Protein AF-A0AA35ZYE6-F1 (afdb_monomer_lite)

Organism: Lactuca saligna (NCBI:txid75948)

Foldseek 3Di:
DDPPPPQPPDLPQPDDDDDPPVVVSVQLVVVLVVFPDDLVQVEDPFAFPDWDFPDWDDDPPAIKTKIWTFTDPVRDIDIGMVSHVVSYDLVNLVVVLVNCVVVCVVCVRVNVVSVSVNVSVVVVVVVVVVVVVVVVVPPPPPPPPDDPPPPVPPDDPDPDDDD

Structure (mmCIF, N/CA/C/O backbone):
data_AF-A0AA35ZYE6-F1
#
_entry.id   AF-A0AA35ZYE6-F1
#
loop_
_atom_site.group_PDB
_atom_site.id
_atom_site.type_symbol
_atom_site.label_atom_id
_atom_site.label_alt_id
_atom_site.label_comp_id
_atom_site.label_asym_id
_atom_site.label_entity_id
_atom_site.label_seq_id
_atom_site.pdbx_PDB_ins_code
_atom_site.Cartn_x
_atom_site.Cartn_y
_atom_site.Cartn_z
_atom_site.occupancy
_atom_site.B_iso_or_equiv
_atom_site.auth_seq_id
_atom_site.auth_comp_id
_atom_site.auth_asym_id
_atom_site.auth_atom_id
_atom_site.pdbx_PDB_model_num
ATOM 1 N N . MET A 1 1 ? 19.991 -24.050 -10.388 1.00 32.25 1 MET A N 1
ATOM 2 C CA . MET A 1 1 ? 19.019 -22.974 -10.670 1.00 32.25 1 MET A CA 1
ATOM 3 C C . MET A 1 1 ? 18.744 -22.279 -9.348 1.00 32.25 1 MET A C 1
ATOM 5 O O . MET A 1 1 ? 18.000 -22.797 -8.532 1.00 32.25 1 MET A O 1
ATOM 9 N N . THR A 1 2 ? 19.479 -21.212 -9.052 1.00 28.89 2 THR A N 1
ATOM 10 C CA . THR A 1 2 ? 19.409 -20.534 -7.752 1.00 28.89 2 THR A CA 1
ATOM 11 C C . THR A 1 2 ? 18.165 -19.655 -7.755 1.00 28.89 2 THR A C 1
ATOM 13 O O . THR A 1 2 ? 18.073 -18.749 -8.585 1.00 28.89 2 THR A O 1
ATOM 16 N N . LEU A 1 3 ? 17.189 -19.942 -6.886 1.00 29.02 3 LEU A N 1
ATOM 17 C CA . LEU A 1 3 ? 16.067 -19.037 -6.646 1.00 29.02 3 LEU A CA 1
ATOM 18 C C . LEU A 1 3 ? 16.661 -17.682 -6.246 1.00 29.02 3 LEU A C 1
ATOM 20 O O . LEU A 1 3 ? 17.241 -17.550 -5.170 1.00 29.02 3 LEU A O 1
ATOM 24 N N . LYS A 1 4 ? 16.554 -16.679 -7.125 1.00 33.09 4 LYS A N 1
ATOM 25 C CA . LYS A 1 4 ? 16.731 -15.284 -6.726 1.00 33.09 4 LYS A CA 1
ATOM 26 C C . LYS A 1 4 ? 15.594 -14.987 -5.760 1.00 33.09 4 LYS A C 1
ATOM 28 O O . LYS A 1 4 ? 14.468 -14.743 -6.183 1.00 33.09 4 LYS A O 1
ATOM 33 N N . VAL A 1 5 ? 15.892 -15.108 -4.471 1.00 35.69 5 VAL A N 1
ATOM 34 C CA . VAL A 1 5 ? 15.002 -14.718 -3.384 1.00 35.69 5 VAL A CA 1
ATOM 35 C C . VAL A 1 5 ? 14.591 -13.275 -3.659 1.00 35.69 5 VAL A C 1
ATOM 37 O O . VAL A 1 5 ? 15.448 -12.412 -3.858 1.00 35.69 5 VAL A O 1
ATOM 40 N N . PHE A 1 6 ? 13.284 -13.037 -3.753 1.00 36.56 6 PHE A N 1
ATOM 41 C CA . PHE A 1 6 ? 12.714 -11.696 -3.783 1.00 36.56 6 PHE A CA 1
ATOM 42 C C . PHE A 1 6 ? 13.086 -11.046 -2.445 1.00 36.56 6 PHE A C 1
ATOM 44 O O . PHE A 1 6 ? 12.410 -11.236 -1.438 1.00 36.56 6 PHE A O 1
ATOM 51 N N . LEU A 1 7 ? 14.227 -10.357 -2.404 1.00 37.06 7 LEU A N 1
ATOM 52 C CA . LEU A 1 7 ? 14.574 -9.493 -1.289 1.00 37.06 7 LEU A CA 1
ATOM 53 C C . LEU A 1 7 ? 13.544 -8.370 -1.309 1.00 37.06 7 LEU A C 1
ATOM 55 O O . LEU A 1 7 ? 13.590 -7.497 -2.180 1.00 37.06 7 LEU A O 1
ATOM 59 N N . PHE A 1 8 ? 12.603 -8.414 -0.366 1.00 39.28 8 PHE A N 1
ATOM 60 C CA . PHE A 1 8 ? 11.904 -7.215 0.059 1.00 39.28 8 PHE A CA 1
ATOM 61 C C . PHE A 1 8 ? 12.998 -6.258 0.518 1.00 39.28 8 PHE A C 1
ATOM 63 O O . PHE A 1 8 ? 13.537 -6.394 1.611 1.00 39.28 8 PHE A O 1
ATOM 70 N N . ARG A 1 9 ? 13.396 -5.335 -0.359 1.00 43.41 9 ARG A N 1
ATOM 71 C CA . ARG A 1 9 ? 14.133 -4.162 0.083 1.00 43.41 9 ARG A CA 1
ATOM 72 C C . ARG A 1 9 ? 13.139 -3.421 0.956 1.00 43.41 9 ARG A C 1
ATOM 74 O O . ARG A 1 9 ? 12.203 -2.817 0.428 1.00 43.41 9 ARG A O 1
ATOM 81 N N . SER A 1 10 ? 13.279 -3.583 2.273 1.00 44.25 10 SER A N 1
ATOM 82 C CA . SER A 1 10 ? 12.676 -2.698 3.261 1.00 44.25 10 SER A CA 1
ATOM 83 C C . SER A 1 10 ? 12.727 -1.291 2.696 1.00 44.25 10 SER A C 1
ATOM 85 O O . SER A 1 10 ? 13.771 -0.903 2.176 1.00 44.25 10 SER A O 1
ATOM 87 N N . PHE A 1 11 ? 11.597 -0.589 2.710 1.00 43.56 11 PHE A N 1
ATOM 88 C CA . PHE A 1 11 ? 11.464 0.767 2.195 1.00 43.56 11 PHE A CA 1
ATOM 89 C C . PHE A 1 11 ? 12.656 1.604 2.670 1.00 43.56 11 PHE A C 1
ATOM 91 O O . PHE A 1 11 ? 12.702 1.991 3.837 1.00 43.56 11 PHE A O 1
ATOM 98 N N . ASP A 1 12 ? 13.653 1.782 1.793 1.00 41.25 12 ASP A N 1
ATOM 99 C CA . ASP A 1 12 ? 14.877 2.511 2.100 1.00 41.25 12 ASP A CA 1
ATOM 100 C C . ASP A 1 12 ? 14.420 3.919 2.464 1.00 41.25 12 ASP A C 1
ATOM 102 O O . ASP A 1 12 ? 14.074 4.709 1.577 1.00 41.25 12 ASP A O 1
ATOM 106 N N . ARG A 1 13 ? 14.364 4.229 3.767 1.00 39.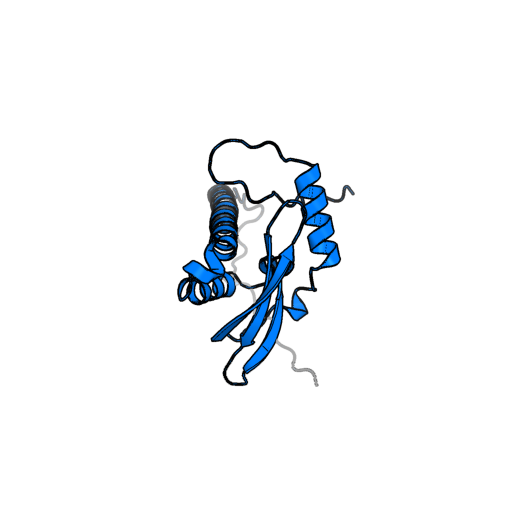91 13 ARG A N 1
ATOM 107 C CA . ARG A 1 13 ? 14.146 5.599 4.225 1.00 39.91 13 ARG A CA 1
ATOM 108 C C . ARG A 1 13 ? 15.165 6.438 3.471 1.00 39.91 13 ARG A C 1
ATOM 110 O O . ARG A 1 13 ? 16.359 6.158 3.509 1.00 39.91 13 ARG A O 1
ATOM 117 N N . VAL A 1 14 ? 14.666 7.429 2.739 1.00 41.84 14 VAL A N 1
ATOM 118 C CA . VAL A 1 14 ? 15.371 8.199 1.698 1.00 41.84 14 VAL A CA 1
ATOM 119 C C . VAL A 1 14 ? 16.550 9.036 2.238 1.00 41.84 14 VAL A C 1
ATOM 121 O O . VAL A 1 14 ? 17.081 9.903 1.557 1.00 41.84 14 VAL A O 1
ATOM 124 N N . VAL A 1 15 ? 17.042 8.765 3.443 1.00 39.22 15 VAL A N 1
ATOM 125 C CA . VAL A 1 15 ? 18.145 9.492 4.055 1.00 39.22 15 VAL A CA 1
ATOM 126 C C . VAL A 1 15 ? 19.183 8.492 4.551 1.00 39.22 15 VAL A C 1
ATOM 128 O O . VAL A 1 15 ? 18.996 7.855 5.576 1.00 39.22 15 VAL A O 1
ATOM 131 N N . ASN A 1 16 ? 20.271 8.403 3.782 1.00 37.12 16 ASN A N 1
ATOM 132 C CA . ASN A 1 16 ? 21.587 7.879 4.145 1.00 37.12 16 ASN A CA 1
ATOM 133 C C . ASN A 1 16 ? 21.630 6.503 4.827 1.00 37.12 16 ASN A C 1
ATOM 135 O O . ASN A 1 16 ? 21.470 6.398 6.033 1.00 37.12 16 ASN A O 1
ATOM 139 N N . GLY A 1 17 ? 21.987 5.491 4.028 1.00 48.53 17 GLY A N 1
ATOM 140 C CA . GLY A 1 17 ? 22.685 4.277 4.459 1.00 48.53 17 GLY A CA 1
ATOM 141 C C . GLY A 1 17 ? 22.139 3.612 5.717 1.00 48.53 17 GLY A C 1
ATOM 142 O O . GLY A 1 17 ? 22.640 3.860 6.806 1.00 48.53 17 GLY A O 1
ATOM 143 N N . LEU A 1 18 ? 21.191 2.698 5.553 1.00 41.78 18 LEU A N 1
ATOM 144 C CA . LEU A 1 18 ? 20.876 1.732 6.594 1.00 41.78 18 LEU A CA 1
ATOM 145 C C . LEU A 1 18 ? 21.089 0.333 6.036 1.00 41.78 18 LEU A C 1
ATOM 147 O O . LEU A 1 18 ? 20.548 -0.038 4.995 1.00 41.78 18 LEU A O 1
ATOM 151 N N . GLU A 1 19 ? 21.960 -0.401 6.720 1.00 44.88 19 GLU A N 1
ATOM 152 C CA . GLU A 1 19 ? 22.128 -1.837 6.564 1.00 44.88 19 GLU A CA 1
ATOM 153 C C . GLU A 1 19 ? 20.760 -2.516 6.671 1.00 44.88 19 GLU A C 1
ATOM 155 O O . GLU A 1 19 ? 19.903 -2.103 7.454 1.00 44.88 19 GLU A O 1
ATOM 160 N N . SER A 1 20 ? 20.535 -3.547 5.856 1.00 54.59 20 SER A N 1
ATOM 161 C CA . SER A 1 20 ? 19.312 -4.336 5.935 1.00 54.59 20 SER A CA 1
ATOM 162 C C . SER A 1 20 ? 19.254 -5.018 7.300 1.00 54.59 20 SER A C 1
ATOM 164 O O . SER A 1 20 ? 19.957 -6.006 7.519 1.00 54.59 20 SER A O 1
ATOM 166 N N . ASP A 1 21 ? 18.420 -4.513 8.203 1.00 66.38 21 ASP A N 1
ATOM 167 C CA . ASP A 1 21 ? 18.117 -5.203 9.451 1.00 66.38 21 ASP A CA 1
ATOM 168 C C . ASP A 1 21 ? 17.370 -6.499 9.105 1.00 66.38 21 ASP A C 1
ATOM 170 O O . ASP A 1 21 ? 16.235 -6.500 8.612 1.00 66.38 21 ASP A O 1
ATOM 174 N N . ASN A 1 22 ? 18.071 -7.621 9.251 1.00 73.75 22 ASN A N 1
ATOM 175 C CA . ASN A 1 22 ? 17.572 -8.923 8.839 1.00 73.75 22 ASN A CA 1
ATOM 176 C C . ASN A 1 22 ? 16.374 -9.360 9.698 1.00 73.75 22 ASN A C 1
ATOM 178 O O . ASN A 1 22 ? 15.464 -10.007 9.181 1.00 73.75 22 ASN A O 1
ATOM 182 N N . ASP A 1 23 ? 16.328 -8.946 10.966 1.00 74.88 23 ASP A N 1
ATOM 183 C CA . ASP A 1 23 ? 15.254 -9.298 11.893 1.00 74.88 23 ASP A CA 1
ATOM 184 C C . ASP A 1 23 ? 13.971 -8.538 11.537 1.00 74.88 23 ASP A C 1
ATOM 186 O O . ASP A 1 23 ? 12.895 -9.136 11.430 1.00 74.88 23 ASP A O 1
ATOM 190 N N . VAL A 1 24 ? 14.088 -7.244 11.214 1.00 71.25 24 VAL A N 1
ATOM 191 C CA . VAL A 1 24 ? 12.961 -6.433 10.716 1.00 71.25 24 VAL A CA 1
ATOM 192 C C . VAL A 1 24 ? 12.419 -6.992 9.398 1.00 71.25 24 VAL A C 1
ATOM 194 O O . VAL A 1 24 ? 11.203 -7.074 9.202 1.00 71.25 24 VAL A O 1
ATOM 197 N N . ASN A 1 25 ? 13.298 -7.435 8.495 1.00 71.00 25 ASN A N 1
ATOM 198 C CA . ASN A 1 25 ? 12.885 -8.045 7.231 1.00 71.00 25 ASN A CA 1
ATOM 199 C C . ASN A 1 25 ? 12.149 -9.374 7.435 1.00 71.00 25 ASN A C 1
ATOM 201 O O . ASN A 1 25 ? 11.108 -9.598 6.814 1.00 71.00 25 ASN A O 1
ATOM 205 N N . LEU A 1 26 ? 12.644 -10.247 8.315 1.00 78.44 26 LEU A N 1
ATOM 206 C CA . LEU A 1 26 ? 11.974 -11.507 8.647 1.00 78.44 26 LEU A CA 1
ATOM 207 C C . LEU A 1 26 ? 10.616 -11.271 9.317 1.00 78.44 26 LEU A C 1
ATOM 209 O O . LEU A 1 26 ? 9.652 -11.981 9.008 1.00 78.44 26 LEU A O 1
ATOM 213 N N . MET A 1 27 ? 10.507 -10.253 10.173 1.00 80.38 27 MET A N 1
ATOM 214 C CA . MET A 1 27 ? 9.238 -9.859 10.781 1.00 80.38 27 MET A CA 1
ATOM 215 C C . MET A 1 27 ? 8.240 -9.364 9.729 1.00 80.38 27 MET A C 1
ATOM 217 O O . MET A 1 27 ? 7.097 -9.825 9.707 1.00 80.38 27 MET A O 1
ATOM 221 N N . LEU A 1 28 ? 8.667 -8.487 8.815 1.00 76.1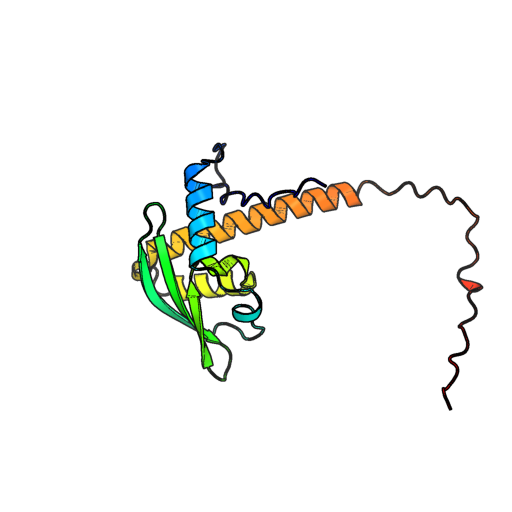2 28 LEU A N 1
ATOM 222 C CA . LEU A 1 28 ? 7.834 -8.006 7.709 1.00 76.12 28 LEU A CA 1
ATOM 223 C C . LEU A 1 28 ? 7.372 -9.157 6.813 1.00 76.12 28 LEU A C 1
ATOM 225 O O . LEU A 1 28 ? 6.185 -9.257 6.513 1.00 76.12 28 LEU A O 1
ATOM 229 N N . ILE A 1 29 ? 8.277 -10.059 6.424 1.00 80.25 29 ILE A N 1
ATOM 230 C CA . ILE A 1 29 ? 7.936 -11.240 5.618 1.00 80.25 29 ILE A CA 1
ATOM 231 C C . ILE A 1 29 ? 6.902 -12.098 6.350 1.00 80.25 29 ILE A C 1
ATOM 233 O O . ILE A 1 29 ? 5.880 -12.454 5.765 1.00 80.25 29 ILE A O 1
ATOM 237 N N . SER A 1 30 ? 7.124 -12.388 7.633 1.00 82.94 30 SER A N 1
ATOM 238 C CA . SER A 1 30 ? 6.195 -13.173 8.453 1.00 82.94 30 SER A CA 1
ATOM 239 C C . SER A 1 30 ? 4.822 -12.509 8.539 1.00 82.94 30 SER A C 1
ATOM 241 O O . SER A 1 30 ? 3.790 -13.174 8.434 1.00 82.94 30 SER A O 1
ATOM 243 N N . PHE A 1 31 ? 4.796 -11.183 8.664 1.00 82.81 31 PHE A N 1
ATOM 244 C CA . PHE A 1 31 ? 3.568 -10.409 8.663 1.00 82.81 31 PHE A CA 1
ATOM 245 C C . PHE A 1 31 ? 2.831 -10.492 7.318 1.00 82.81 31 PHE A C 1
ATOM 247 O O . PHE A 1 31 ? 1.639 -10.805 7.301 1.00 82.81 31 PHE A O 1
ATOM 254 N N . TYR A 1 32 ? 3.520 -10.278 6.191 1.00 82.38 32 TYR A N 1
ATOM 255 C CA . TYR A 1 32 ? 2.924 -10.404 4.857 1.00 82.38 32 TYR A CA 1
ATOM 256 C C . TYR A 1 32 ? 2.423 -11.825 4.586 1.00 82.38 32 TYR A C 1
ATOM 258 O O . TYR A 1 32 ? 1.354 -11.985 4.008 1.00 82.38 32 TYR A O 1
ATOM 266 N N . LEU A 1 33 ? 3.136 -12.858 5.041 1.00 82.69 33 LEU A N 1
ATOM 267 C CA . LEU A 1 33 ? 2.684 -14.246 4.920 1.00 82.69 33 LEU A CA 1
ATOM 268 C C . LEU A 1 33 ? 1.417 -14.521 5.740 1.00 82.69 33 LEU A C 1
ATOM 270 O O . LEU A 1 33 ? 0.560 -15.287 5.309 1.00 82.69 33 LEU A O 1
ATOM 274 N N . LYS A 1 34 ? 1.287 -13.895 6.913 1.00 84.12 34 LYS A N 1
ATOM 275 C CA . LYS A 1 34 ? 0.141 -14.081 7.811 1.00 84.12 34 LYS A CA 1
ATOM 276 C C . LYS A 1 34 ? -1.096 -13.289 7.382 1.00 84.12 34 LYS A C 1
ATOM 278 O O . LYS A 1 34 ? -2.215 -13.765 7.563 1.00 84.12 34 LYS A O 1
ATOM 283 N N . HIS A 1 35 ? -0.907 -12.073 6.872 1.00 82.12 35 HIS A N 1
ATOM 284 C CA . HIS A 1 35 ? -1.993 -11.117 6.628 1.00 82.12 35 HIS A CA 1
ATOM 285 C C . HIS A 1 35 ? -2.235 -10.807 5.149 1.00 82.12 35 HIS A C 1
ATOM 287 O O . HIS A 1 35 ? -3.320 -10.347 4.799 1.00 82.12 35 HIS A O 1
ATOM 293 N N . GLY A 1 36 ? -1.256 -11.059 4.282 1.00 81.62 36 GLY A N 1
ATOM 294 C CA . GLY A 1 36 ? -1.346 -10.782 2.857 1.00 81.62 36 GLY A CA 1
ATOM 295 C C . GLY A 1 36 ? -2.363 -11.683 2.166 1.00 81.62 36 GLY A C 1
ATOM 296 O O . GLY A 1 36 ? -2.336 -12.908 2.288 1.00 81.62 36 GLY A O 1
ATOM 297 N N . LYS A 1 37 ? -3.256 -11.066 1.393 1.00 81.81 37 LYS A N 1
ATOM 298 C CA . LYS A 1 37 ? -4.181 -11.771 0.502 1.00 81.81 37 LYS A CA 1
ATOM 299 C C . LYS A 1 37 ? -3.629 -11.785 -0.925 1.00 81.81 37 LYS A C 1
ATOM 301 O O . LYS A 1 37 ? -2.926 -10.851 -1.315 1.00 81.81 37 LYS A O 1
ATOM 306 N N . PRO A 1 38 ? -3.976 -12.795 -1.742 1.00 76.75 38 PRO A N 1
ATOM 307 C CA . PRO A 1 38 ? -3.570 -12.828 -3.143 1.00 76.75 38 PRO A CA 1
ATOM 308 C C . PRO A 1 38 ? -4.053 -11.597 -3.923 1.00 76.75 38 PRO A C 1
ATOM 310 O O . PRO A 1 38 ? -5.182 -11.147 -3.729 1.00 76.75 38 PRO A O 1
ATOM 313 N N . GLN A 1 39 ? -3.243 -11.120 -4.874 1.00 71.75 39 GLN A N 1
ATOM 314 C CA . GLN A 1 39 ? -3.512 -9.906 -5.659 1.00 71.75 39 GLN A CA 1
ATOM 315 C C . GLN A 1 39 ? -4.880 -9.895 -6.357 1.00 71.75 39 GLN A C 1
ATOM 317 O O . GLN A 1 39 ? -5.527 -8.857 -6.428 1.00 71.75 39 GLN A O 1
ATOM 322 N N . TYR A 1 40 ? -5.360 -11.037 -6.854 1.00 73.25 40 TYR A N 1
ATOM 323 C CA . TYR A 1 40 ? -6.659 -11.108 -7.533 1.00 73.25 40 TYR A CA 1
ATOM 324 C C . TYR A 1 40 ? -7.854 -10.844 -6.603 1.00 73.25 40 TYR A C 1
ATOM 326 O O . TYR A 1 40 ? -8.949 -10.567 -7.082 1.00 73.25 40 TYR A O 1
ATOM 334 N N . HIS A 1 41 ? -7.658 -10.909 -5.283 1.00 67.06 41 HIS A N 1
ATOM 335 C CA . HIS A 1 41 ? -8.677 -10.517 -4.313 1.00 67.06 41 HIS A CA 1
ATOM 336 C C . HIS A 1 41 ? -8.669 -9.017 -4.025 1.00 67.06 41 HIS A C 1
ATOM 338 O O . HIS A 1 41 ? -9.679 -8.489 -3.575 1.00 67.06 41 HIS A O 1
ATOM 344 N N . THR A 1 42 ? -7.538 -8.341 -4.220 1.00 71.81 42 THR A N 1
ATOM 345 C CA . THR A 1 42 ? -7.325 -6.952 -3.792 1.00 71.81 42 THR A CA 1
ATOM 346 C C . THR A 1 42 ? -7.387 -5.974 -4.956 1.00 71.81 42 THR A C 1
ATOM 348 O O . THR A 1 42 ? -7.848 -4.840 -4.784 1.00 71.81 42 THR A O 1
ATOM 351 N N . TRP A 1 43 ? -6.975 -6.415 -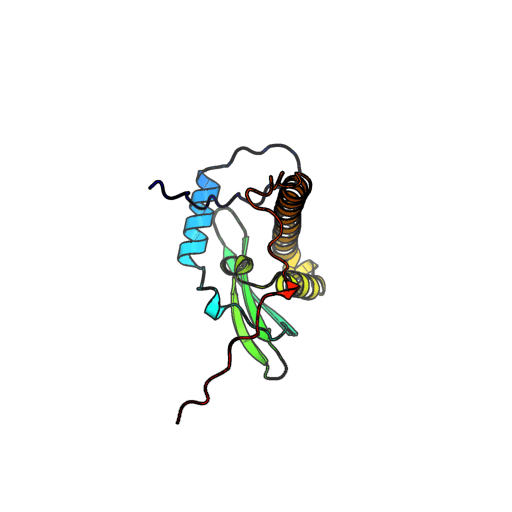6.144 1.00 76.56 43 TRP A N 1
ATOM 352 C CA . TRP A 1 43 ? -6.970 -5.597 -7.342 1.00 76.56 43 TRP A CA 1
ATOM 353 C C . TRP A 1 43 ? -8.381 -5.429 -7.904 1.00 76.56 43 TRP A C 1
ATOM 355 O O . TRP A 1 43 ? -9.139 -6.384 -8.066 1.00 76.56 43 TRP A O 1
ATOM 365 N N . ASN A 1 44 ? -8.745 -4.185 -8.204 1.00 76.56 44 ASN A N 1
ATOM 366 C CA . ASN A 1 44 ? -10.033 -3.845 -8.785 1.00 76.56 44 ASN A CA 1
ATOM 367 C C . ASN A 1 44 ? -9.876 -2.608 -9.680 1.00 76.56 44 ASN A C 1
ATOM 369 O O . ASN A 1 44 ? -9.089 -1.714 -9.374 1.00 76.56 44 ASN A O 1
ATOM 373 N N . SER A 1 45 ? -10.630 -2.535 -10.777 1.00 79.50 45 SER A N 1
ATOM 374 C CA . SER A 1 45 ? -10.670 -1.352 -11.649 1.00 79.50 45 SER A CA 1
ATOM 375 C C . SER A 1 45 ? -11.525 -0.216 -11.075 1.00 79.50 45 SER A C 1
ATOM 377 O O . SER A 1 45 ? -11.397 0.937 -11.486 1.00 79.50 45 SER A O 1
ATOM 379 N N . ASN A 1 46 ? -12.412 -0.524 -10.128 1.00 83.56 46 ASN A N 1
ATOM 380 C CA . ASN A 1 46 ? -13.282 0.446 -9.483 1.00 83.56 46 ASN A CA 1
ATOM 381 C C . ASN A 1 46 ? -12.517 1.248 -8.431 1.00 83.56 46 ASN A C 1
ATOM 383 O O . ASN A 1 46 ? -11.942 0.694 -7.488 1.00 83.56 46 ASN A O 1
ATOM 387 N N . LYS A 1 47 ? -12.601 2.574 -8.558 1.00 82.88 47 LYS A N 1
ATOM 388 C CA . LYS A 1 47 ? -11.985 3.526 -7.632 1.00 82.88 47 LYS A CA 1
ATOM 389 C C . LYS A 1 47 ? -12.522 3.350 -6.214 1.00 82.88 47 LYS A C 1
ATOM 391 O O . LYS A 1 47 ? -13.722 3.139 -6.021 1.00 82.88 47 LYS A O 1
ATOM 396 N N . ILE A 1 48 ? -11.630 3.505 -5.240 1.00 86.56 48 ILE A N 1
ATOM 397 C CA . ILE A 1 48 ? -11.993 3.635 -3.830 1.00 86.56 48 ILE A CA 1
ATOM 398 C C . ILE A 1 48 ? -12.702 4.980 -3.647 1.00 86.56 48 ILE A C 1
ATOM 400 O O . ILE A 1 48 ? -12.144 6.028 -3.962 1.00 86.56 48 ILE A O 1
ATOM 404 N N . THR A 1 49 ? -13.936 4.945 -3.154 1.00 85.06 49 THR A N 1
ATOM 405 C CA . THR A 1 49 ? -14.757 6.142 -2.905 1.00 85.06 49 THR A CA 1
ATOM 406 C C . THR A 1 49 ? -14.834 6.483 -1.424 1.00 85.06 49 THR A C 1
ATOM 408 O O . THR A 1 49 ? -15.039 7.635 -1.051 1.00 85.06 49 THR A O 1
ATOM 411 N N . THR A 1 50 ? -14.676 5.489 -0.553 1.00 86.38 50 THR A N 1
ATOM 412 C CA . THR A 1 50 ? -14.727 5.662 0.900 1.00 86.38 50 THR A CA 1
ATOM 413 C C . THR A 1 50 ? -13.735 4.725 1.560 1.00 86.38 50 THR A C 1
ATOM 415 O O . THR A 1 50 ? -13.581 3.581 1.133 1.00 86.38 50 THR A O 1
ATOM 418 N N . VAL A 1 51 ? -13.095 5.208 2.621 1.00 88.50 51 VAL A N 1
ATOM 419 C CA . VAL A 1 51 ? -12.181 4.442 3.469 1.00 88.50 51 VAL A CA 1
ATOM 420 C C . VAL A 1 51 ? -12.618 4.634 4.913 1.00 88.50 51 VAL A C 1
ATOM 422 O O . VAL A 1 51 ? -12.873 5.755 5.347 1.00 88.50 51 VAL A O 1
ATOM 425 N N . LYS A 1 52 ? -12.687 3.537 5.661 1.00 88.19 52 LYS A N 1
ATOM 426 C CA . LYS A 1 52 ? -12.781 3.540 7.118 1.00 88.19 52 LYS A CA 1
ATOM 427 C C . LYS A 1 52 ? -11.640 2.710 7.684 1.00 88.19 52 LYS A C 1
ATOM 429 O O . LYS A 1 52 ? -11.444 1.572 7.261 1.00 88.19 52 LYS A O 1
ATOM 434 N N . VAL A 1 53 ? -10.922 3.260 8.654 1.00 87.31 53 VAL A N 1
ATOM 435 C CA . VAL A 1 53 ? -9.990 2.484 9.476 1.00 87.31 53 VAL A CA 1
ATOM 436 C C . VAL A 1 53 ? -10.819 1.754 10.530 1.00 87.31 53 VAL A C 1
ATOM 438 O O . VAL A 1 53 ? -11.507 2.391 11.324 1.00 87.31 53 VAL A O 1
ATOM 441 N N . VAL A 1 54 ? -10.829 0.423 10.478 1.00 85.69 54 VAL A N 1
ATOM 442 C CA . VAL A 1 54 ? -11.680 -0.428 11.333 1.00 85.69 54 VAL A CA 1
ATOM 443 C C . VAL A 1 54 ? -10.951 -0.873 12.596 1.00 85.69 54 VAL A C 1
ATOM 445 O O . VAL A 1 54 ? -11.587 -1.164 13.602 1.00 85.69 54 VAL A O 1
ATOM 448 N N . GLY A 1 55 ? -9.622 -0.903 12.566 1.00 81.88 55 GLY A N 1
ATOM 449 C CA . GLY A 1 55 ? -8.819 -1.219 13.737 1.00 81.88 55 GLY A CA 1
ATOM 450 C C . GLY A 1 55 ? -7.335 -1.113 13.441 1.00 81.88 55 GLY A C 1
ATOM 451 O O . GLY A 1 55 ? -6.910 -1.322 12.302 1.00 81.88 55 GLY A O 1
ATOM 452 N N . LEU A 1 56 ? -6.568 -0.792 14.476 1.00 83.38 56 LEU A N 1
ATOM 453 C CA . LEU A 1 56 ? -5.120 -0.915 14.453 1.00 83.38 56 LEU A CA 1
ATOM 454 C C . LEU A 1 56 ? -4.747 -2.381 14.680 1.00 83.38 56 LEU A C 1
ATOM 456 O O . LEU A 1 56 ? -5.404 -3.102 15.430 1.00 83.38 56 LEU A O 1
ATOM 460 N N . ILE A 1 57 ? -3.714 -2.825 13.982 1.00 81.25 57 ILE A N 1
ATOM 461 C CA . ILE A 1 57 ? -3.058 -4.103 14.200 1.00 81.25 57 ILE A CA 1
ATOM 462 C C . ILE A 1 57 ? -1.711 -3.736 14.803 1.00 81.25 57 ILE A C 1
ATOM 464 O O . ILE A 1 57 ? -0.817 -3.267 14.096 1.00 81.25 57 ILE A O 1
ATOM 468 N N . GLU A 1 58 ? -1.601 -3.896 16.116 1.00 69.31 58 GLU A N 1
ATOM 469 C CA . GLU A 1 58 ? -0.322 -3.758 16.797 1.00 69.31 58 GLU A CA 1
ATOM 470 C C . GLU A 1 58 ? 0.596 -4.892 16.341 1.00 69.31 58 GLU A C 1
ATOM 472 O O . GLU A 1 58 ? 0.244 -6.074 16.403 1.00 69.31 58 GLU A O 1
ATOM 477 N N . THR A 1 59 ? 1.767 -4.517 15.838 1.00 71.44 59 THR A N 1
ATOM 478 C CA . THR A 1 59 ? 2.890 -5.430 15.647 1.00 71.44 59 THR A CA 1
ATOM 479 C C . THR A 1 59 ? 4.045 -4.937 16.510 1.00 71.44 59 THR A C 1
ATOM 481 O O . THR A 1 59 ? 4.058 -3.781 16.931 1.00 71.44 59 THR A O 1
ATOM 484 N N . GLU A 1 60 ? 5.014 -5.804 16.785 1.00 67.75 60 GLU A N 1
ATOM 485 C CA . GLU A 1 60 ? 6.134 -5.481 17.676 1.00 67.75 60 GLU A CA 1
ATOM 486 C C . GLU A 1 60 ? 7.032 -4.350 17.146 1.00 67.75 60 GLU A C 1
ATOM 488 O O . GLU A 1 60 ? 7.751 -3.733 17.926 1.00 67.75 60 GLU A O 1
ATOM 493 N N . SER A 1 61 ? 7.011 -4.058 15.838 1.00 67.19 61 SER A N 1
ATOM 494 C CA . SER A 1 61 ? 7.965 -3.115 15.223 1.00 67.19 61 SER A CA 1
ATOM 495 C C . SER A 1 61 ? 7.363 -2.086 14.271 1.00 67.19 61 SER A C 1
ATOM 497 O O . SER A 1 61 ? 8.053 -1.141 13.896 1.00 67.19 61 SER A O 1
ATOM 499 N N . PHE A 1 62 ? 6.104 -2.234 13.862 1.00 70.06 62 PHE A N 1
ATOM 500 C CA . PHE A 1 62 ? 5.440 -1.253 13.004 1.00 70.06 62 PHE A CA 1
ATOM 501 C C . PHE A 1 62 ? 3.933 -1.201 13.247 1.00 70.06 62 PHE A C 1
ATOM 503 O O . PHE A 1 62 ? 3.292 -2.184 13.631 1.00 70.06 62 PHE A O 1
ATOM 510 N N . LEU A 1 63 ? 3.338 -0.040 13.005 1.00 73.38 63 LEU A N 1
ATOM 511 C CA . LEU A 1 63 ? 1.898 0.106 13.079 1.00 73.38 63 LEU A CA 1
ATOM 512 C C . LEU A 1 63 ? 1.274 -0.472 11.806 1.00 73.38 63 LEU A C 1
ATOM 514 O O . LEU A 1 63 ? 1.740 -0.234 10.693 1.00 73.38 63 LEU A O 1
ATOM 518 N N . ASN A 1 64 ? 0.190 -1.226 11.949 1.00 80.88 64 ASN A N 1
ATOM 519 C CA . ASN A 1 64 ? -0.637 -1.580 10.808 1.00 80.88 64 ASN A CA 1
ATOM 520 C C . ASN A 1 64 ? -2.104 -1.273 11.104 1.00 80.88 64 ASN A C 1
ATOM 522 O O . ASN A 1 64 ? -2.503 -1.042 12.243 1.00 80.88 64 ASN A O 1
ATOM 526 N N . ALA A 1 65 ? -2.919 -1.216 10.062 1.00 86.06 65 ALA A N 1
ATOM 527 C CA . ALA A 1 65 ? -4.317 -0.858 10.153 1.00 86.06 65 ALA A CA 1
ATOM 528 C C . ALA A 1 65 ? -5.143 -1.711 9.198 1.00 86.06 65 ALA A C 1
ATOM 530 O O . ALA A 1 65 ? -4.725 -2.018 8.081 1.00 86.06 65 ALA A O 1
ATOM 531 N N . ARG A 1 66 ? -6.349 -2.074 9.635 1.00 89.12 66 ARG A N 1
ATOM 532 C CA . ARG A 1 66 ? -7.359 -2.683 8.776 1.00 89.12 66 ARG A CA 1
ATOM 533 C C . ARG A 1 66 ? -8.215 -1.590 8.155 1.00 89.12 66 ARG A C 1
ATOM 535 O O . ARG A 1 66 ? -8.877 -0.826 8.858 1.00 89.12 66 ARG A O 1
ATOM 542 N N . PHE A 1 67 ? -8.242 -1.561 6.834 1.00 89.44 67 PHE A N 1
ATOM 543 C CA . PHE A 1 67 ? -9.050 -0.664 6.030 1.00 89.44 67 PHE A CA 1
ATOM 544 C C . PHE A 1 67 ? -10.280 -1.399 5.531 1.00 89.44 67 PHE A C 1
ATOM 546 O O . PHE A 1 67 ? -10.185 -2.487 4.968 1.00 89.44 67 PHE A O 1
ATOM 553 N N . LYS A 1 68 ? -11.433 -0.762 5.692 1.00 91.06 68 LYS A N 1
ATOM 554 C CA . LYS A 1 68 ? -12.672 -1.129 5.023 1.00 91.06 68 LYS A CA 1
ATOM 555 C C . LYS A 1 68 ? -12.992 -0.065 4.002 1.00 91.06 68 LYS A C 1
ATOM 557 O O . LYS A 1 68 ? -13.198 1.098 4.351 1.00 91.06 68 LYS A O 1
ATOM 562 N N . THR A 1 69 ? -13.008 -0.459 2.742 1.00 88.69 69 THR A N 1
ATOM 563 C CA . THR A 1 69 ? -13.191 0.447 1.621 1.00 88.69 69 THR A CA 1
ATOM 564 C C . THR A 1 69 ? -14.439 0.105 0.839 1.00 88.69 69 THR A C 1
ATOM 566 O O . THR A 1 69 ? -14.832 -1.054 0.738 1.00 88.69 69 THR A O 1
ATOM 569 N N . ALA A 1 70 ? -15.085 1.133 0.302 1.00 88.50 70 ALA A N 1
ATOM 570 C CA . ALA A 1 70 ? -16.133 0.978 -0.695 1.00 88.50 70 ALA A CA 1
ATOM 571 C C . ALA A 1 70 ? -15.562 1.350 -2.064 1.00 88.50 70 ALA A C 1
ATOM 573 O O . ALA A 1 70 ? -14.793 2.313 -2.182 1.00 88.50 70 ALA A O 1
ATOM 574 N N . ARG A 1 71 ? -15.924 0.577 -3.090 1.00 86.19 71 ARG A N 1
ATOM 575 C CA . ARG A 1 71 ? -15.476 0.787 -4.470 1.00 86.19 71 ARG A CA 1
ATOM 576 C C . ARG A 1 71 ? -16.654 0.975 -5.420 1.00 86.19 71 ARG A C 1
ATOM 578 O O . ARG A 1 71 ? -17.639 0.240 -5.350 1.00 86.19 71 ARG A O 1
ATOM 585 N N . GLY A 1 72 ? -16.500 1.919 -6.351 1.00 82.25 72 GLY A N 1
ATOM 586 C CA . GLY A 1 72 ? -17.461 2.181 -7.428 1.00 82.25 72 GLY A CA 1
ATOM 587 C C . GLY A 1 72 ? -18.855 2.616 -6.954 1.00 82.25 72 GLY A C 1
ATOM 588 O O . GLY A 1 72 ? -19.100 2.813 -5.766 1.00 82.25 72 GLY A O 1
ATOM 589 N N . ALA A 1 73 ? -19.787 2.764 -7.901 1.00 73.69 73 ALA A N 1
ATOM 590 C CA . ALA A 1 73 ? -21.164 3.181 -7.611 1.00 73.69 73 ALA A CA 1
ATOM 591 C C . ALA A 1 73 ? -21.962 2.111 -6.843 1.00 73.69 73 ALA A C 1
ATOM 593 O O . ALA A 1 73 ? -22.760 2.437 -5.970 1.00 73.69 73 ALA A O 1
ATOM 594 N N . ALA A 1 74 ? -21.688 0.831 -7.114 1.00 74.19 74 ALA A N 1
ATOM 595 C CA . ALA A 1 74 ? -22.302 -0.295 -6.411 1.00 74.19 74 ALA A CA 1
ATOM 596 C C . ALA A 1 74 ? -21.832 -0.436 -4.949 1.00 74.19 74 ALA A C 1
ATOM 598 O O . ALA A 1 74 ? -22.348 -1.284 -4.228 1.00 74.19 74 ALA A O 1
ATOM 599 N N . SER A 1 75 ? -20.862 0.381 -4.508 1.00 77.94 75 SER A N 1
ATOM 600 C CA . SER A 1 75 ? -20.350 0.408 -3.134 1.00 77.94 75 SER A CA 1
ATOM 601 C C . SER A 1 75 ? -19.932 -0.970 -2.619 1.00 77.94 75 SER A C 1
ATOM 603 O O . SER A 1 75 ? -20.146 -1.301 -1.453 1.00 77.94 75 SER A O 1
ATOM 605 N N . SER A 1 76 ? -19.318 -1.783 -3.486 1.00 81.00 76 SER A N 1
ATOM 606 C CA . SER A 1 76 ? -18.800 -3.090 -3.089 1.00 81.00 76 SER A CA 1
ATOM 607 C C . SER A 1 76 ? -17.772 -2.891 -1.981 1.00 81.00 76 SER A C 1
ATOM 609 O O . SER A 1 76 ? -16.798 -2.150 -2.164 1.00 81.00 76 SER A O 1
ATOM 611 N N . VAL A 1 77 ? -18.019 -3.523 -0.839 1.00 85.44 77 VAL A N 1
ATOM 612 C CA . VAL A 1 77 ? -17.201 -3.376 0.360 1.00 85.44 77 VAL A CA 1
ATOM 613 C C . VAL A 1 77 ? -16.044 -4.360 0.314 1.00 85.44 77 VAL A C 1
ATOM 615 O O . VAL A 1 77 ? -16.238 -5.550 0.077 1.00 85.44 77 VAL A O 1
ATOM 618 N N . PHE A 1 78 ? -14.845 -3.860 0.571 1.00 86.12 78 PHE A N 1
ATOM 619 C CA . PHE A 1 78 ? -13.621 -4.637 0.584 1.00 86.12 78 PHE A CA 1
ATOM 620 C C . PHE A 1 78 ? -12.805 -4.332 1.837 1.00 86.12 78 PHE A C 1
ATOM 622 O O . PHE A 1 78 ? -12.791 -3.200 2.315 1.00 86.12 78 PHE A O 1
ATOM 629 N N . GLU A 1 79 ? -12.133 -5.343 2.382 1.00 88.31 79 GLU A N 1
ATOM 630 C CA . GLU A 1 79 ? -11.307 -5.197 3.579 1.00 88.31 79 GLU A CA 1
ATOM 631 C C . GLU A 1 79 ? -9.881 -5.682 3.317 1.00 88.31 79 GLU A C 1
ATOM 633 O O . GLU A 1 79 ? -9.673 -6.810 2.854 1.00 88.31 79 GLU A O 1
ATOM 638 N N . PHE A 1 80 ? -8.907 -4.839 3.649 1.00 87.94 80 PHE A N 1
ATOM 639 C CA . PHE A 1 80 ? -7.477 -5.109 3.502 1.00 87.94 80 PHE A CA 1
ATOM 640 C C . PHE A 1 80 ? -6.668 -4.426 4.607 1.00 87.94 80 PHE A C 1
ATOM 642 O O . PHE A 1 80 ? -7.207 -3.665 5.407 1.00 87.94 80 PHE A O 1
ATOM 649 N N . THR A 1 81 ? -5.376 -4.701 4.664 1.00 87.31 81 THR A N 1
ATOM 650 C CA . THR A 1 81 ? -4.398 -4.099 5.575 1.00 87.31 81 THR A CA 1
ATOM 651 C C . THR A 1 81 ? -3.236 -3.494 4.785 1.00 87.31 81 THR A C 1
ATOM 653 O O . THR A 1 81 ? -3.163 -3.646 3.564 1.00 87.31 81 THR A O 1
ATOM 656 N N . LEU A 1 82 ? -2.276 -2.836 5.446 1.00 79.81 82 LEU A N 1
ATOM 657 C CA . LEU A 1 82 ? -1.068 -2.383 4.740 1.00 79.81 82 LEU A CA 1
ATOM 658 C C . LEU A 1 82 ? -0.283 -3.565 4.125 1.00 79.81 82 LEU A C 1
ATOM 660 O O . LEU A 1 82 ? 0.507 -3.343 3.212 1.00 79.81 82 LEU A O 1
ATOM 664 N N . ALA A 1 83 ? -0.531 -4.815 4.558 1.00 82.31 83 ALA A N 1
ATOM 665 C CA . ALA A 1 83 ? 0.068 -6.009 3.953 1.00 82.31 83 ALA A CA 1
ATOM 666 C C . ALA A 1 83 ? -0.244 -6.120 2.451 1.00 82.31 83 ALA A C 1
ATOM 668 O O . ALA A 1 83 ? 0.573 -6.586 1.661 1.00 82.31 83 ALA A O 1
ATOM 669 N N . GLU A 1 84 ? -1.446 -5.705 2.055 1.00 85.19 84 GLU A N 1
ATOM 670 C CA . GLU A 1 84 ? -1.928 -5.824 0.686 1.00 85.19 84 GLU A CA 1
ATOM 671 C C . GLU A 1 84 ? -1.665 -4.574 -0.165 1.00 85.19 84 GLU A C 1
ATOM 673 O O . GLU A 1 84 ? -1.983 -4.598 -1.354 1.00 85.19 84 GLU A O 1
ATOM 678 N N . LEU A 1 85 ? -1.061 -3.506 0.384 1.00 80.38 85 LEU A N 1
ATOM 679 C CA . LEU A 1 85 ? -0.706 -2.299 -0.380 1.00 80.38 85 LEU A CA 1
ATOM 680 C C . LEU A 1 85 ? 0.071 -2.624 -1.664 1.00 80.38 85 LEU A C 1
ATOM 682 O O . LEU A 1 85 ? -0.382 -2.182 -2.717 1.00 80.38 85 LEU A O 1
ATOM 686 N N . PRO A 1 86 ? 1.148 -3.445 -1.645 1.00 78.81 86 PRO A N 1
ATOM 687 C CA . PRO A 1 86 ? 1.873 -3.860 -2.856 1.00 78.81 86 PRO A CA 1
ATOM 688 C C . PRO A 1 86 ? 0.998 -4.458 -3.963 1.00 78.81 86 PRO A C 1
ATOM 690 O O . PRO A 1 86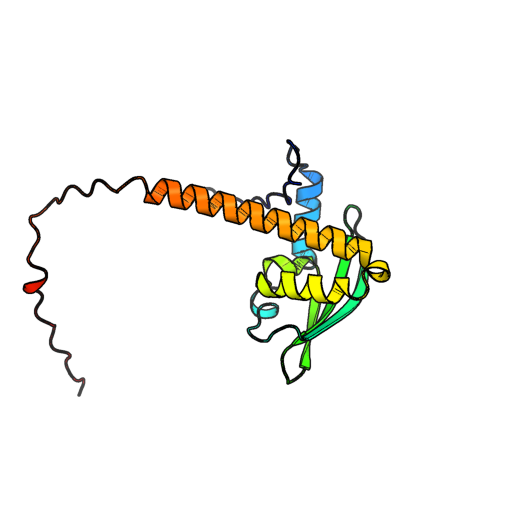 ? 1.383 -4.442 -5.129 1.00 78.81 86 PRO A O 1
ATOM 693 N N . CYS A 1 87 ? -0.173 -4.990 -3.612 1.00 81.12 87 CYS A N 1
ATOM 694 C CA . CYS A 1 87 ? -1.120 -5.576 -4.551 1.00 81.12 87 CYS A CA 1
ATOM 695 C C . CYS A 1 87 ? -2.172 -4.578 -5.069 1.00 81.12 87 CYS A C 1
ATOM 697 O O . CYS A 1 87 ? -2.878 -4.892 -6.029 1.00 81.12 87 CYS A O 1
ATOM 699 N N . LEU A 1 88 ? -2.293 -3.399 -4.454 1.00 82.06 88 LEU A N 1
ATOM 700 C CA . LEU A 1 88 ? -3.141 -2.307 -4.927 1.00 82.06 88 LEU A CA 1
ATOM 701 C C . LEU A 1 88 ? -2.433 -1.528 -6.037 1.00 82.06 88 LEU A C 1
ATOM 703 O O . LEU A 1 88 ? -1.207 -1.426 -6.066 1.00 82.06 88 LEU A O 1
ATOM 707 N N . ASN A 1 89 ? -3.206 -0.920 -6.936 1.00 80.44 89 ASN A N 1
ATOM 708 C CA . ASN A 1 89 ? -2.611 -0.044 -7.943 1.00 80.44 89 ASN A CA 1
ATOM 709 C C . ASN A 1 89 ? -2.071 1.254 -7.289 1.00 80.44 89 ASN A C 1
ATOM 711 O O . ASN A 1 89 ? -2.639 1.720 -6.300 1.00 80.44 89 ASN A O 1
ATOM 715 N N . PRO A 1 90 ? -1.018 1.895 -7.834 1.00 80.62 90 PRO A N 1
ATOM 716 C CA . PRO A 1 90 ? -0.452 3.111 -7.236 1.00 80.62 90 PRO A CA 1
ATOM 717 C C . PRO A 1 90 ? -1.452 4.272 -7.086 1.00 80.62 90 PRO A C 1
ATOM 719 O O . PRO A 1 90 ? -1.353 5.076 -6.161 1.00 80.62 90 PRO A O 1
ATOM 722 N N . TYR A 1 91 ? -2.459 4.351 -7.961 1.00 83.75 91 TYR A N 1
ATOM 723 C CA . TYR A 1 91 ? -3.521 5.358 -7.865 1.00 83.75 91 TYR A CA 1
ATOM 724 C C . TYR A 1 91 ? -4.388 5.181 -6.607 1.00 83.75 91 TYR A C 1
ATOM 726 O O . TYR A 1 91 ? -4.839 6.159 -6.005 1.00 83.75 91 TYR A O 1
ATOM 734 N N . GLU A 1 92 ? -4.597 3.943 -6.165 1.00 86.19 92 GLU A N 1
ATOM 735 C CA . GLU A 1 92 ? -5.312 3.630 -4.932 1.00 86.19 92 GLU A CA 1
ATOM 736 C C . GLU A 1 92 ? -4.526 4.035 -3.697 1.00 86.19 92 GLU A C 1
ATOM 738 O O . GLU A 1 92 ? -5.142 4.482 -2.735 1.00 86.19 92 GLU A O 1
ATOM 743 N N . TRP A 1 93 ? -3.193 3.969 -3.732 1.00 87.06 93 TRP A N 1
ATOM 744 C CA . TRP A 1 93 ? -2.353 4.424 -2.621 1.00 87.06 93 TRP A CA 1
ATOM 745 C C . TRP A 1 93 ? -2.510 5.933 -2.427 1.00 87.06 93 TRP A C 1
ATOM 747 O O . TRP A 1 93 ? -2.737 6.407 -1.316 1.00 87.06 93 TRP A O 1
ATOM 757 N N . ILE A 1 94 ? -2.478 6.683 -3.533 1.00 87.69 94 ILE A N 1
ATOM 758 C CA . ILE A 1 94 ? -2.685 8.136 -3.538 1.00 87.69 94 ILE A CA 1
ATOM 759 C C . ILE A 1 94 ? -4.102 8.476 -3.068 1.00 87.69 94 ILE A C 1
ATOM 761 O O . ILE A 1 94 ? -4.286 9.405 -2.282 1.00 87.69 94 ILE A O 1
ATOM 765 N N . SER A 1 95 ? -5.106 7.731 -3.534 1.00 88.12 95 SER A N 1
ATOM 766 C CA . SER A 1 95 ? -6.506 7.937 -3.143 1.00 88.12 95 SER A CA 1
ATOM 767 C C . SER A 1 95 ? -6.723 7.658 -1.654 1.00 88.12 95 SER A C 1
ATOM 769 O O . SER A 1 95 ? -7.399 8.429 -0.978 1.00 88.12 95 SER A O 1
ATOM 771 N N . LEU A 1 96 ? -6.121 6.584 -1.134 1.00 88.81 96 LEU A N 1
ATOM 772 C CA . LEU A 1 96 ? -6.146 6.226 0.281 1.00 88.81 96 LEU A CA 1
ATOM 773 C C . LEU A 1 96 ? -5.545 7.351 1.128 1.00 88.81 96 LEU A C 1
ATOM 775 O O . LEU A 1 96 ? -6.204 7.823 2.052 1.00 88.81 96 LEU A O 1
ATOM 779 N N . LEU A 1 97 ? -4.353 7.832 0.760 1.00 89.69 97 LEU A N 1
ATOM 780 C CA . LEU A 1 97 ? -3.684 8.934 1.450 1.00 89.69 97 LEU A CA 1
ATOM 781 C C . LEU A 1 97 ? -4.548 10.203 1.451 1.00 89.69 97 LEU A C 1
ATOM 783 O O . LEU A 1 97 ? -4.792 10.771 2.509 1.00 89.69 97 LEU A O 1
ATOM 787 N N . HIS A 1 98 ? -5.094 10.602 0.297 1.00 89.69 98 HIS A N 1
ATOM 788 C CA . HIS A 1 98 ? -5.972 11.776 0.201 1.00 89.69 98 HIS A CA 1
ATOM 789 C C . HIS A 1 98 ? -7.226 11.670 1.073 1.00 89.69 98 HIS A C 1
ATOM 791 O O . HIS A 1 98 ? -7.700 12.679 1.590 1.00 89.69 98 HIS A O 1
ATOM 797 N N . ILE A 1 99 ? -7.803 10.474 1.210 1.00 88.19 99 ILE A N 1
ATOM 798 C CA . ILE A 1 99 ? -8.983 10.274 2.055 1.00 88.19 99 ILE A CA 1
ATOM 799 C C . ILE A 1 99 ? -8.601 10.358 3.536 1.00 88.19 99 ILE A C 1
ATOM 801 O O . ILE A 1 99 ? -9.325 10.998 4.294 1.00 88.19 99 ILE A O 1
ATOM 805 N N . LEU A 1 100 ? -7.479 9.755 3.941 1.00 88.56 100 LEU A N 1
ATOM 806 C CA . LEU A 1 100 ? -7.011 9.778 5.332 1.00 88.56 100 LEU A CA 1
ATOM 807 C C . LEU A 1 100 ? -6.576 11.181 5.778 1.00 88.56 100 LEU A C 1
ATOM 809 O O . LEU A 1 100 ? -6.877 11.572 6.901 1.00 88.56 100 LEU A O 1
ATOM 813 N N . LEU A 1 101 ? -5.974 11.970 4.883 1.00 91.31 101 LEU A N 1
ATOM 814 C CA . LEU A 1 101 ? -5.580 13.360 5.147 1.00 91.31 101 LEU A CA 1
ATOM 815 C C . LEU A 1 101 ? -6.761 14.287 5.482 1.00 91.31 101 LEU A C 1
ATOM 817 O O . LEU A 1 101 ? -6.559 15.339 6.078 1.00 91.31 101 LEU A O 1
ATOM 821 N N . LYS A 1 102 ? -8.005 13.914 5.147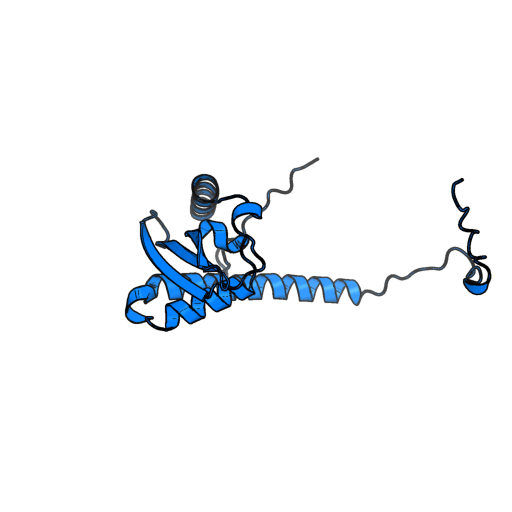 1.00 89.81 102 LYS A N 1
ATOM 822 C CA . LYS A 1 102 ? -9.192 14.698 5.542 1.00 89.81 102 LYS A CA 1
ATOM 823 C C . LYS A 1 102 ? -9.423 14.721 7.055 1.00 89.81 102 LYS A C 1
ATOM 825 O O . LYS A 1 102 ? -10.139 15.593 7.532 1.00 89.81 102 LYS A O 1
ATOM 830 N N . ASP A 1 103 ? -8.862 13.753 7.774 1.00 87.31 103 ASP A N 1
ATOM 831 C CA . ASP A 1 103 ? -8.947 13.616 9.228 1.00 87.31 103 ASP A CA 1
ATOM 832 C C . ASP A 1 103 ? -7.559 13.224 9.765 1.00 87.31 103 ASP A C 1
ATOM 834 O O . ASP A 1 103 ? -7.374 12.211 10.441 1.00 87.31 103 ASP A O 1
ATOM 838 N N . GLU A 1 104 ? -6.545 13.999 9.361 1.00 86.81 104 GLU A N 1
ATOM 839 C CA . GLU A 1 104 ? -5.131 13.695 9.604 1.00 86.81 104 GLU A CA 1
ATOM 840 C C . GLU A 1 104 ? -4.821 13.527 11.093 1.00 86.81 104 GLU A C 1
ATOM 842 O O . GLU A 1 104 ? -4.157 12.565 11.459 1.00 86.81 104 GLU A O 1
ATOM 847 N N . GLN A 1 105 ? -5.371 14.378 11.965 1.00 88.12 105 GLN A N 1
ATOM 848 C CA . GLN A 1 105 ? -5.150 14.287 13.416 1.00 88.12 105 GLN A CA 1
ATOM 849 C C . GLN A 1 105 ? -5.559 12.927 13.993 1.00 88.12 105 GLN A C 1
ATOM 851 O O . GLN A 1 105 ? -4.936 12.428 14.926 1.00 88.12 105 GLN A O 1
ATOM 856 N N . LYS A 1 106 ? -6.603 12.306 13.438 1.00 87.50 106 LYS A N 1
ATOM 857 C CA . LYS A 1 106 ? -7.079 10.996 13.882 1.00 87.50 106 LYS A CA 1
ATOM 858 C C . LYS A 1 106 ? -6.215 9.846 13.364 1.00 87.50 106 LYS A C 1
ATOM 860 O O . LYS A 1 106 ? -6.153 8.793 13.998 1.00 87.50 106 LYS A O 1
ATOM 865 N N . TYR A 1 107 ? -5.597 10.017 12.199 1.00 86.62 107 TYR A N 1
ATOM 866 C CA . TYR A 1 107 ? -4.891 8.953 11.484 1.00 86.62 107 TYR A CA 1
ATOM 867 C C . TYR A 1 107 ? -3.395 9.224 11.302 1.00 86.62 107 TYR A C 1
ATOM 869 O O . TYR A 1 107 ? -2.763 8.524 10.514 1.00 86.62 107 TYR A O 1
ATOM 877 N N . GLU A 1 108 ? -2.827 10.188 12.028 1.00 88.19 108 GLU A N 1
ATOM 878 C CA . GLU A 1 108 ? -1.452 10.683 11.867 1.00 88.19 108 GLU A CA 1
ATOM 879 C C . GLU A 1 108 ? -0.412 9.552 11.733 1.00 88.19 108 GLU A C 1
ATOM 881 O O . GLU A 1 108 ? 0.326 9.559 10.743 1.00 88.19 108 GLU A O 1
ATOM 886 N N . PRO A 1 109 ? -0.391 8.514 12.599 1.00 84.38 109 PRO A N 1
ATOM 887 C CA . PRO A 1 109 ? 0.596 7.440 12.480 1.00 84.38 109 PRO A CA 1
ATOM 888 C C . PRO A 1 109 ? 0.468 6.653 11.165 1.00 84.38 109 PRO A C 1
ATOM 890 O O . PRO A 1 109 ? 1.458 6.329 10.516 1.00 84.38 109 PRO A O 1
ATOM 893 N N . ILE A 1 110 ? -0.768 6.394 10.726 1.00 85.88 110 ILE A N 1
ATOM 894 C CA . ILE A 1 110 ? -1.059 5.656 9.488 1.00 85.88 110 ILE A CA 1
ATOM 895 C C . ILE A 1 110 ? -0.697 6.505 8.265 1.00 85.88 110 ILE A C 1
ATOM 897 O O . ILE A 1 110 ? -0.178 5.986 7.277 1.00 85.88 110 ILE A O 1
ATOM 901 N N . VAL A 1 111 ? -0.988 7.809 8.317 1.00 88.38 111 VAL A N 1
ATOM 902 C CA . VAL A 1 111 ? -0.658 8.765 7.252 1.00 88.38 111 VAL A CA 1
ATOM 903 C C . VAL A 1 111 ? 0.856 8.840 7.062 1.00 88.38 111 VAL A C 1
ATOM 905 O O . VAL A 1 111 ? 1.323 8.772 5.924 1.00 88.38 111 VAL A O 1
ATOM 908 N N . LEU A 1 112 ? 1.620 8.916 8.156 1.00 85.56 112 LEU A N 1
ATOM 909 C CA . LEU A 1 112 ? 3.081 8.961 8.122 1.00 85.56 112 LEU A CA 1
ATOM 910 C C . LEU A 1 112 ? 3.683 7.702 7.478 1.00 85.56 112 LEU A C 1
ATOM 912 O O . LEU A 1 112 ? 4.539 7.806 6.590 1.00 85.56 112 LEU A O 1
ATOM 916 N N . ASP A 1 113 ? 3.209 6.522 7.878 1.00 82.25 113 ASP A N 1
ATOM 917 C CA . ASP A 1 113 ? 3.684 5.243 7.342 1.00 82.25 113 ASP A CA 1
ATOM 918 C C . ASP A 1 113 ? 3.326 5.087 5.859 1.00 82.25 113 ASP A C 1
ATOM 920 O O . ASP A 1 113 ? 4.188 4.769 5.034 1.00 82.25 113 ASP A O 1
ATOM 924 N N . LEU A 1 114 ? 2.079 5.395 5.485 1.00 83.94 114 LEU A N 1
ATOM 925 C CA . LEU A 1 114 ? 1.625 5.322 4.096 1.00 83.94 114 LEU A CA 1
ATOM 926 C C . LEU A 1 114 ? 2.406 6.284 3.191 1.00 83.94 114 LEU A C 1
ATOM 928 O O . LEU A 1 114 ? 2.786 5.912 2.079 1.00 83.94 114 LEU A O 1
ATOM 932 N N . ASN A 1 115 ? 2.678 7.503 3.665 1.00 85.50 115 ASN A N 1
ATOM 933 C CA . ASN A 1 115 ? 3.486 8.478 2.938 1.00 85.50 115 ASN A CA 1
ATOM 934 C C . ASN A 1 115 ? 4.932 7.982 2.761 1.00 85.50 115 ASN A C 1
ATOM 936 O O . ASN A 1 115 ? 5.485 8.046 1.662 1.00 85.50 115 ASN A O 1
ATOM 940 N N . THR A 1 116 ? 5.520 7.401 3.811 1.00 83.06 116 THR A N 1
ATOM 941 C CA . THR A 1 116 ? 6.865 6.807 3.755 1.00 83.06 116 THR A CA 1
ATOM 942 C C . THR A 1 116 ? 6.937 5.670 2.731 1.00 83.06 116 THR A C 1
ATOM 944 O O . THR A 1 116 ? 7.874 5.625 1.927 1.00 83.06 116 THR A O 1
ATOM 947 N N . MET A 1 117 ? 5.936 4.781 2.702 1.00 80.31 117 MET A N 1
ATOM 948 C CA . MET A 1 117 ? 5.843 3.701 1.712 1.00 80.31 117 MET A CA 1
ATOM 949 C C . MET A 1 117 ? 5.693 4.244 0.284 1.00 80.31 117 MET A C 1
ATOM 951 O O . MET A 1 117 ? 6.386 3.772 -0.617 1.00 80.31 117 MET A O 1
ATOM 955 N N . LEU A 1 118 ? 4.836 5.251 0.071 1.00 83.62 118 LEU A N 1
ATOM 956 C CA . LEU A 1 118 ? 4.628 5.911 -1.228 1.00 83.62 118 LEU A CA 1
ATOM 957 C C . LEU A 1 118 ? 5.923 6.521 -1.773 1.00 83.62 118 LEU A C 1
ATOM 959 O O . LEU A 1 118 ? 6.315 6.227 -2.903 1.00 83.62 118 LEU A O 1
ATOM 963 N N . 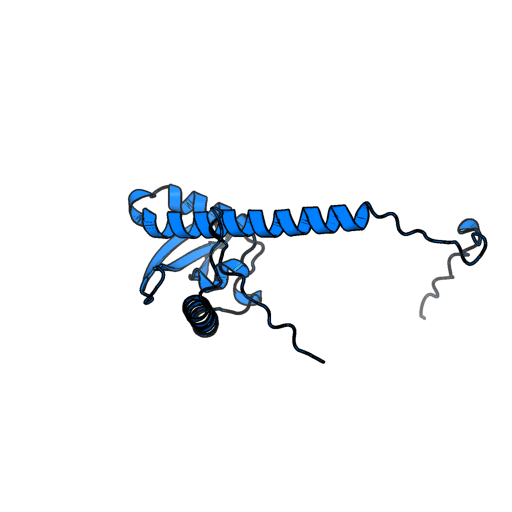VAL A 1 119 ? 6.605 7.337 -0.966 1.00 82.94 119 VAL A N 1
ATOM 964 C CA . VAL A 1 119 ? 7.868 7.989 -1.347 1.00 82.94 119 VAL A CA 1
ATOM 965 C C . VAL A 1 119 ? 8.933 6.948 -1.687 1.00 82.94 119 VAL A C 1
ATOM 967 O O . VAL A 1 119 ? 9.602 7.047 -2.715 1.00 82.94 119 VAL A O 1
ATOM 970 N N . SER A 1 120 ? 9.052 5.914 -0.858 1.00 81.69 120 SER A N 1
ATOM 971 C CA . SER A 1 120 ? 10.025 4.839 -1.054 1.00 81.69 120 SER A CA 1
ATOM 972 C C . SER A 1 120 ? 9.729 4.013 -2.311 1.00 81.69 120 SER A C 1
ATOM 974 O O . SER A 1 120 ? 10.650 3.672 -3.054 1.00 81.69 120 SER A O 1
ATOM 976 N N . TYR A 1 121 ? 8.452 3.738 -2.600 1.00 82.31 121 TYR A N 1
ATOM 977 C CA . TYR A 1 121 ? 8.029 3.067 -3.830 1.00 82.31 121 TYR A CA 1
ATOM 978 C C . TYR A 1 121 ? 8.358 3.902 -5.073 1.00 82.31 121 TYR A C 1
ATOM 980 O O . TYR A 1 121 ? 8.990 3.395 -5.999 1.00 82.31 121 TYR A O 1
ATOM 988 N N . ILE A 1 122 ? 7.998 5.191 -5.079 1.00 82.38 122 ILE A N 1
ATOM 989 C CA . ILE A 1 122 ? 8.295 6.115 -6.186 1.00 82.38 122 ILE A CA 1
ATOM 990 C C . ILE A 1 122 ? 9.805 6.191 -6.433 1.00 82.38 122 ILE A C 1
ATOM 992 O O . ILE A 1 122 ? 10.247 6.123 -7.578 1.00 82.38 122 ILE A O 1
ATOM 996 N N . HIS A 1 123 ? 10.607 6.271 -5.369 1.00 82.31 123 HIS A N 1
ATOM 997 C CA . HIS A 1 123 ? 12.067 6.273 -5.469 1.00 82.31 123 HIS A CA 1
ATOM 998 C C . HIS A 1 123 ? 12.614 4.974 -6.069 1.00 82.31 123 HIS A C 1
ATOM 1000 O O . HIS A 1 123 ? 13.483 5.008 -6.942 1.00 82.31 123 HIS A O 1
ATOM 1006 N N . ALA A 1 124 ? 12.099 3.821 -5.635 1.00 81.38 124 ALA A N 1
ATOM 1007 C CA . ALA A 1 124 ? 12.508 2.521 -6.159 1.00 81.38 124 ALA A CA 1
ATOM 1008 C C . ALA A 1 124 ? 12.164 2.367 -7.650 1.00 81.38 124 ALA A C 1
ATOM 1010 O O . ALA A 1 124 ? 13.023 1.953 -8.430 1.00 81.38 124 ALA A O 1
ATOM 1011 N N . VAL A 1 125 ? 10.950 2.755 -8.058 1.00 80.44 125 VAL A N 1
ATOM 1012 C CA . VAL A 1 125 ? 10.529 2.759 -9.469 1.00 80.44 125 VAL A CA 1
ATOM 1013 C C . VAL A 1 125 ? 11.393 3.719 -10.287 1.00 80.44 125 VAL A C 1
ATOM 1015 O O . VAL A 1 125 ? 11.932 3.324 -11.317 1.00 80.44 125 VAL A O 1
ATOM 1018 N N . GLY A 1 126 ? 11.636 4.934 -9.789 1.00 79.31 126 GLY A N 1
ATOM 1019 C CA . GLY A 1 126 ? 12.483 5.917 -10.467 1.00 79.31 126 GLY A CA 1
ATOM 1020 C C . GLY A 1 126 ? 13.920 5.431 -10.694 1.00 79.31 126 GLY A C 1
ATOM 1021 O O . GLY A 1 126 ? 14.498 5.686 -11.750 1.00 79.31 126 GLY A O 1
ATOM 1022 N N . LYS A 1 127 ? 14.499 4.673 -9.750 1.00 82.69 127 LYS A N 1
ATOM 1023 C CA . LYS A 1 127 ? 15.812 4.027 -9.947 1.00 82.69 127 LYS A CA 1
ATOM 1024 C C . LYS A 1 127 ? 15.785 3.019 -11.099 1.00 82.69 127 LYS A C 1
ATOM 1026 O O . LYS A 1 127 ? 16.709 3.014 -11.913 1.00 82.69 127 LYS A O 1
ATOM 1031 N N . ILE A 1 128 ? 14.740 2.193 -11.173 1.00 85.38 128 ILE A N 1
ATOM 1032 C CA . ILE A 1 128 ? 14.564 1.202 -12.244 1.00 85.38 128 ILE A CA 1
ATOM 1033 C C . ILE A 1 128 ? 14.406 1.905 -13.598 1.00 85.38 128 ILE A C 1
ATOM 1035 O O . ILE A 1 128 ? 15.056 1.513 -14.565 1.00 85.38 128 ILE A O 1
ATOM 1039 N N . ASP A 1 129 ? 13.618 2.978 -13.669 1.00 77.88 129 ASP A N 1
ATOM 1040 C CA . ASP A 1 129 ? 13.416 3.742 -14.905 1.00 77.88 129 ASP A CA 1
ATOM 1041 C C . ASP A 1 129 ? 14.728 4.333 -15.437 1.00 77.88 129 ASP A C 1
ATOM 1043 O O . ASP A 1 129 ? 15.008 4.263 -16.638 1.00 77.88 129 ASP A O 1
ATOM 1047 N N . VAL A 1 130 ? 15.578 4.866 -14.552 1.00 81.62 130 VAL A N 1
ATOM 1048 C CA . VAL A 1 130 ? 16.914 5.360 -14.925 1.00 81.62 130 VAL A CA 1
ATOM 1049 C C . VAL A 1 130 ? 17.798 4.225 -15.444 1.00 81.62 130 VAL A C 1
ATOM 1051 O O . VAL A 1 130 ? 18.498 4.403 -16.446 1.00 81.62 130 VAL A O 1
ATOM 1054 N N . GLU A 1 131 ? 17.762 3.053 -14.807 1.00 85.81 131 GLU A N 1
ATOM 1055 C CA . GLU A 1 131 ? 18.513 1.877 -15.252 1.00 85.81 131 GLU A CA 1
ATOM 1056 C C . GLU A 1 131 ? 18.056 1.419 -16.645 1.00 85.81 131 GLU A C 1
ATOM 1058 O O . GLU A 1 131 ? 18.888 1.280 -17.546 1.00 85.81 131 GLU A O 1
ATOM 1063 N N . ILE A 1 132 ? 16.744 1.287 -16.866 1.00 79.12 132 ILE A N 1
ATOM 1064 C CA . ILE A 1 132 ? 16.158 0.934 -18.167 1.00 79.12 132 ILE A CA 1
ATOM 1065 C C . ILE A 1 132 ? 16.555 1.966 -19.223 1.00 79.12 132 ILE A C 1
ATOM 1067 O O . ILE A 1 132 ? 17.049 1.599 -20.290 1.00 79.12 132 ILE A O 1
ATOM 1071 N N . ALA A 1 133 ? 16.410 3.259 -18.928 1.00 82.88 133 ALA A N 1
ATOM 1072 C CA . ALA A 1 133 ? 16.810 4.325 -19.837 1.00 82.88 133 ALA A CA 1
ATOM 1073 C C . ALA A 1 133 ? 18.305 4.244 -20.186 1.00 82.88 133 ALA A C 1
ATOM 1075 O O . ALA A 1 133 ? 18.685 4.461 -21.338 1.00 82.88 133 ALA A O 1
ATOM 1076 N N . SER A 1 134 ? 19.162 3.890 -19.223 1.00 86.25 134 SER A N 1
ATOM 1077 C CA . SER A 1 134 ? 20.595 3.699 -19.462 1.00 86.25 134 SER A CA 1
ATOM 1078 C C . SER A 1 134 ? 20.876 2.526 -20.410 1.00 86.25 134 SER A C 1
ATOM 1080 O O . SER A 1 134 ? 21.738 2.640 -21.283 1.00 86.25 134 SER A O 1
ATOM 1082 N N . VAL A 1 135 ? 20.124 1.427 -20.289 1.00 84.50 135 VAL A N 1
ATOM 1083 C CA . VAL A 1 135 ? 20.230 0.256 -21.170 1.00 84.50 135 VAL A CA 1
ATOM 1084 C C . VAL A 1 135 ? 19.720 0.590 -22.568 1.00 84.50 135 VAL A C 1
ATOM 1086 O O . VAL A 1 135 ? 20.409 0.303 -23.540 1.00 84.50 135 VAL A O 1
ATOM 1089 N N . LEU A 1 136 ? 18.577 1.266 -22.691 1.00 79.44 136 LEU A N 1
ATOM 1090 C CA . LEU A 1 136 ? 18.015 1.663 -23.987 1.00 79.44 136 LEU A CA 1
ATOM 1091 C C . LEU A 1 136 ? 18.906 2.666 -24.736 1.00 79.44 136 LEU A C 1
ATOM 1093 O O . LEU A 1 136 ? 18.982 2.635 -25.964 1.00 79.44 136 LEU A O 1
ATOM 1097 N N . ARG A 1 137 ? 19.623 3.537 -24.012 1.00 82.19 137 ARG A N 1
ATOM 1098 C CA . ARG A 1 137 ? 20.617 4.453 -24.599 1.00 82.19 137 ARG A CA 1
ATOM 1099 C C . ARG A 1 137 ? 21.844 3.732 -25.150 1.00 82.19 137 ARG A C 1
ATOM 1101 O O . ARG A 1 137 ? 22.474 4.244 -26.077 1.00 82.19 137 ARG A O 1
ATOM 1108 N N . LYS A 1 138 ? 22.186 2.551 -24.626 1.00 78.38 138 LYS A N 1
ATOM 1109 C CA . LYS A 1 138 ? 23.188 1.671 -25.237 1.00 78.38 138 LYS A CA 1
ATOM 1110 C C . LYS A 1 138 ? 22.550 1.067 -26.486 1.00 78.38 138 LYS A C 1
ATOM 1112 O O . LYS A 1 138 ? 22.024 -0.040 -26.438 1.00 78.38 138 LYS A O 1
ATOM 1117 N N . LYS A 1 139 ? 22.554 1.820 -27.597 1.00 58.75 139 LYS A N 1
ATOM 1118 C CA . LYS A 1 139 ? 22.088 1.339 -28.907 1.00 58.75 139 LYS A CA 1
ATOM 1119 C C . LYS A 1 139 ? 22.602 -0.090 -29.104 1.00 58.75 139 LYS A C 1
ATOM 1121 O O . LYS A 1 139 ? 23.824 -0.272 -29.073 1.00 58.75 139 LYS A O 1
ATOM 1126 N N . PRO A 1 140 ? 21.735 -1.095 -29.312 1.00 60.25 140 PRO A N 1
ATOM 1127 C CA . PRO A 1 140 ? 22.226 -2.392 -29.724 1.00 60.25 140 PRO A CA 1
ATOM 1128 C C . PRO A 1 140 ? 22.969 -2.174 -31.040 1.00 60.25 140 PRO A C 1
ATOM 1130 O O . PRO A 1 140 ? 22.410 -1.644 -32.003 1.00 60.25 140 PRO A O 1
ATOM 1133 N N . ILE A 1 141 ? 24.252 -2.532 -31.072 1.00 58.38 141 ILE A N 1
ATOM 1134 C CA . ILE A 1 141 ? 25.003 -2.613 -32.322 1.00 58.38 141 ILE A CA 1
ATOM 1135 C C . ILE A 1 141 ? 24.458 -3.850 -33.031 1.00 58.38 141 ILE A C 1
ATOM 1137 O O . ILE A 1 141 ? 25.016 -4.943 -32.945 1.00 58.38 141 ILE A O 1
ATOM 1141 N N . VAL A 1 142 ? 23.307 -3.690 -33.680 1.00 57.94 142 VAL A N 1
ATOM 1142 C CA . VAL A 1 142 ? 22.769 -4.694 -34.585 1.00 57.94 142 VAL A CA 1
ATOM 1143 C C . VAL A 1 142 ? 23.679 -4.651 -35.802 1.00 57.94 142 VAL A C 1
ATOM 1145 O O . VAL A 1 142 ? 23.525 -3.800 -36.672 1.00 57.94 142 VAL A O 1
ATOM 1148 N N . LYS A 1 143 ? 24.696 -5.517 -35.832 1.00 56.47 143 LYS A N 1
ATOM 1149 C CA . LYS A 1 143 ? 25.406 -5.806 -37.077 1.00 56.47 143 LYS A CA 1
ATOM 1150 C C . LYS A 1 143 ? 24.424 -6.611 -37.929 1.00 56.47 143 LYS A C 1
ATOM 1152 O O . LYS A 1 143 ? 24.113 -7.735 -37.526 1.00 56.47 143 LYS A O 1
ATOM 1157 N N . PRO A 1 144 ? 23.888 -6.071 -39.036 1.00 54.50 144 PRO A N 1
ATOM 1158 C CA . PRO A 1 144 ? 23.037 -6.863 -39.908 1.00 54.50 144 PRO A CA 1
ATOM 1159 C C . PRO A 1 144 ? 23.877 -8.040 -40.412 1.00 54.50 144 PRO A C 1
ATOM 1161 O O . PRO A 1 144 ? 24.907 -7.844 -41.052 1.00 54.50 144 PRO A O 1
ATOM 1164 N N . LYS A 1 145 ? 23.495 -9.264 -40.030 1.00 57.88 145 LYS A N 1
ATOM 1165 C CA . LYS A 1 145 ? 24.161 -10.487 -40.505 1.00 57.88 145 LYS A CA 1
ATOM 1166 C C . LYS A 1 145 ? 23.788 -10.803 -41.954 1.00 57.88 145 LYS A C 1
ATOM 1168 O O . LYS A 1 145 ? 24.513 -11.535 -42.612 1.00 57.88 145 LYS A O 1
ATOM 1173 N N . GLU A 1 146 ? 22.703 -10.215 -42.445 1.00 59.62 146 GLU A N 1
ATOM 1174 C CA . GLU A 1 146 ? 22.187 -10.380 -43.796 1.00 59.62 146 GLU A CA 1
ATOM 1175 C C . GLU A 1 146 ? 21.716 -9.019 -44.316 1.00 59.62 146 GLU A C 1
ATOM 1177 O O . GLU A 1 146 ? 21.264 -8.169 -43.540 1.00 59.62 146 GLU A O 1
ATOM 1182 N N . ALA A 1 147 ? 21.861 -8.798 -45.625 1.00 56.84 147 ALA A N 1
ATOM 1183 C CA . ALA A 1 147 ? 21.265 -7.652 -46.297 1.00 56.84 147 ALA A CA 1
ATOM 1184 C C . ALA A 1 147 ? 19.770 -7.596 -45.956 1.00 56.84 147 ALA A C 1
ATOM 1186 O O . ALA A 1 147 ? 19.129 -8.643 -45.874 1.00 56.84 147 ALA A O 1
ATOM 1187 N N . LEU A 1 148 ? 19.234 -6.387 -45.752 1.00 50.56 148 LEU A N 1
ATOM 1188 C CA . LEU A 1 148 ? 17.798 -6.141 -45.630 1.00 50.56 148 LEU A CA 1
ATOM 1189 C C . LEU A 1 148 ? 17.080 -6.898 -46.753 1.00 50.56 148 LEU A C 1
ATOM 1191 O O . LEU A 1 148 ? 17.067 -6.447 -47.897 1.00 50.56 148 LEU A O 1
ATOM 1195 N N . PHE A 1 149 ? 16.500 -8.057 -46.443 1.00 51.25 149 PHE A N 1
ATOM 1196 C CA . PHE A 1 149 ? 15.460 -8.601 -47.292 1.00 51.25 149 PHE A CA 1
ATOM 1197 C C . PHE A 1 149 ? 14.355 -7.558 -47.258 1.00 51.25 149 PHE A C 1
ATOM 1199 O O . PHE A 1 149 ? 13.811 -7.272 -46.190 1.00 51.25 149 PHE A O 1
ATOM 1206 N N . ASP A 1 150 ? 14.118 -6.936 -48.414 1.00 48.78 150 ASP A N 1
ATOM 1207 C CA . ASP A 1 150 ? 13.026 -6.006 -48.665 1.00 48.78 150 ASP A CA 1
ATOM 1208 C C . ASP A 1 150 ? 11.794 -6.439 -47.872 1.00 48.78 150 ASP A C 1
ATOM 1210 O O . ASP A 1 150 ? 11.124 -7.413 -48.218 1.00 48.78 150 ASP A O 1
ATOM 1214 N N . VAL A 1 151 ? 11.458 -5.687 -46.824 1.00 49.72 151 VAL A N 1
ATOM 1215 C CA . VAL A 1 151 ? 10.186 -5.846 -46.103 1.00 49.72 151 VAL A CA 1
ATOM 1216 C C . VAL A 1 151 ? 9.006 -5.637 -47.074 1.00 49.72 151 VAL A C 1
ATOM 1218 O O . VAL A 1 151 ? 7.909 -6.135 -46.852 1.00 49.72 151 VAL A O 1
ATOM 1221 N N . TYR A 1 152 ? 9.266 -5.016 -48.231 1.00 49.09 152 TYR A N 1
ATOM 1222 C CA . TYR A 1 152 ? 8.363 -4.904 -49.375 1.00 49.09 152 TYR A CA 1
ATOM 1223 C C . TYR A 1 152 ? 8.128 -6.210 -50.164 1.00 49.09 152 TYR A C 1
ATOM 1225 O O . TYR A 1 152 ? 7.304 -6.217 -51.076 1.00 49.09 152 TYR A O 1
ATOM 1233 N N . LYS A 1 153 ? 8.809 -7.322 -49.844 1.00 49.59 153 LYS A N 1
ATOM 1234 C CA . LYS A 1 153 ? 8.604 -8.642 -50.479 1.00 49.59 153 LYS A CA 1
ATOM 1235 C C . LYS A 1 153 ? 7.878 -9.661 -49.603 1.00 49.59 153 LYS A C 1
ATOM 1237 O O . LYS A 1 153 ? 7.715 -10.808 -50.026 1.00 49.59 153 LYS A O 1
ATOM 1242 N N . VAL A 1 154 ? 7.394 -9.277 -48.422 1.00 46.97 154 VAL A N 1
ATOM 1243 C CA . VAL A 1 154 ? 6.498 -10.147 -47.653 1.00 46.97 154 VAL A CA 1
ATOM 1244 C C . VAL A 1 154 ? 5.131 -10.133 -48.342 1.00 46.97 154 VAL A C 1
ATOM 1246 O O . VAL A 1 154 ? 4.327 -9.226 -48.143 1.00 46.97 154 VAL A O 1
ATOM 1249 N N . LYS A 1 155 ? 4.868 -11.128 -49.200 1.00 51.66 155 LYS A N 1
ATOM 1250 C CA . LYS A 1 155 ? 3.502 -11.404 -49.664 1.00 51.66 155 LYS A CA 1
ATOM 1251 C C . LYS A 1 155 ? 2.650 -11.675 -48.426 1.00 51.66 155 LYS A C 1
ATOM 1253 O O . LYS A 1 155 ? 2.967 -12.594 -47.671 1.00 51.66 155 LYS A O 1
ATOM 1258 N N . LEU A 1 156 ? 1.585 -10.894 -48.229 1.00 48.28 156 LEU A N 1
ATOM 1259 C CA . LEU A 1 156 ? 0.520 -11.249 -47.292 1.00 48.28 156 LEU A CA 1
ATOM 1260 C C . LEU A 1 156 ? 0.103 -12.695 -47.587 1.00 48.28 156 LEU A C 1
ATOM 1262 O O . LEU A 1 156 ? -0.296 -13.011 -48.708 1.00 48.28 156 LEU A O 1
ATOM 1266 N N . GLY A 1 157 ? 0.265 -13.575 -46.600 1.00 49.84 157 GLY A N 1
ATOM 1267 C CA . GLY A 1 157 ? -0.217 -14.945 -46.692 1.00 49.84 157 GLY A CA 1
ATOM 1268 C C . GLY A 1 157 ? -1.731 -14.933 -46.870 1.00 49.84 157 GLY A C 1
ATOM 1269 O O . GLY A 1 157 ? -2.430 -14.210 -46.160 1.00 49.84 157 GLY A O 1
ATOM 1270 N N . ASN A 1 158 ? -2.225 -15.711 -47.833 1.00 48.50 158 ASN A N 1
ATOM 1271 C CA . ASN A 1 158 ? -3.654 -15.931 -48.010 1.00 48.50 158 ASN A CA 1
ATOM 1272 C C . ASN A 1 158 ? -4.232 -16.472 -46.698 1.00 48.50 158 ASN A C 1
ATOM 1274 O O . ASN A 1 158 ? -3.829 -17.536 -46.229 1.00 48.50 158 ASN A O 1
ATOM 1278 N N . ILE A 1 159 ? -5.169 -15.726 -46.118 1.00 51.56 159 ILE A N 1
ATOM 1279 C CA . ILE A 1 159 ? -6.032 -16.223 -45.052 1.00 51.56 159 ILE A CA 1
ATOM 1280 C C . ILE A 1 159 ? -6.947 -17.245 -45.726 1.00 51.56 159 ILE A C 1
ATOM 1282 O O . ILE A 1 159 ? -7.841 -16.869 -46.485 1.00 51.56 159 ILE A O 1
ATOM 1286 N N . TYR A 1 160 ? -6.678 -18.532 -45.517 1.00 48.25 160 TYR A N 1
ATOM 1287 C CA . TYR A 1 160 ? -7.631 -19.571 -45.882 1.00 48.25 160 TYR A CA 1
ATOM 1288 C C . TYR A 1 160 ? -8.882 -19.361 -45.028 1.00 48.25 160 TYR A C 1
ATOM 1290 O O . TYR A 1 160 ? -8.789 -19.197 -43.812 1.00 48.25 160 TYR A O 1
ATOM 1298 N N . LYS A 1 161 ? -10.044 -19.285 -45.681 1.00 44.94 161 LYS A N 1
ATOM 1299 C CA . LYS A 1 161 ? -11.312 -19.491 -44.989 1.00 44.94 161 LYS A CA 1
ATOM 1300 C C . LYS A 1 161 ? -11.401 -20.987 -44.722 1.00 44.94 161 LYS A C 1
ATOM 1302 O O . LYS A 1 161 ? -11.298 -21.760 -45.671 1.00 44.94 161 LYS A O 1
ATOM 1307 N N . ASP A 1 162 ? -11.517 -21.351 -43.454 1.00 45.34 162 ASP A N 1
ATOM 1308 C CA . ASP A 1 162 ? -11.894 -22.703 -43.061 1.00 45.34 162 ASP A CA 1
ATOM 1309 C C . ASP A 1 162 ? -13.334 -22.949 -43.544 1.00 45.34 162 ASP A C 1
ATOM 1311 O O . ASP A 1 162 ? -14.229 -22.166 -43.206 1.00 45.34 162 ASP A O 1
ATOM 1315 N N . ASP A 1 163 ? -13.518 -23.989 -44.362 1.00 44.38 163 ASP A N 1
ATOM 1316 C CA . ASP A 1 163 ? -14.817 -24.610 -44.662 1.00 44.38 163 ASP A CA 1
ATOM 1317 C C . ASP A 1 163 ? -15.080 -25.759 -43.672 1.00 44.38 163 ASP A C 1
ATOM 1319 O O . ASP A 1 163 ? -14.127 -26.530 -43.392 1.00 44.38 163 ASP A O 1
#

Sequence (163 aa):
MTLKVFLFRSFDRVVNGLESDNDVNLMLISFYLKHGKPQYHTWNSNKITTVKVVGLIETESFLNARFKTARGAASSVFEFTLAELPCLNPYEWISLLHILLKDEQKYEPIVLDLNTMLVSYIHAVGKIDVEIASVLRKKPIVKPKEALFDVYKVKLGNIYKDD

Radius of gyration: 23.24 Å; chains: 1; bounding box: 48×39×68 Å

Secondary structure (DSSP, 8-state):
-------------SSS-----HHHHHHHHHHHHHHPPPHHHH--SSPEEEEEEEEEEE-SSSEEEEEEEEETTTTEEEEEEGGGGGGS-HHHHHHHHHHHGGGHHHHHHHHHHHHHHHHHHHHHHHHHHHHHHHHHHS------SS----GGG-PPPP-PPP-

pLDDT: mean 72.25, std 17.2, range [28.89, 91.31]